Protein AF-A0A1V6RDS5-F1 (afdb_monomer_lite)

Secondary structure (DSSP, 8-state):
--HHHHHHIIIIIIHHHH-HHHHHHHHHHH--HHHHHHHHHHHHHHHHHHHHHHHHHTTT--SSSSTTS--HHHHHHHHHHHHHHHTT---TT-HHHHHHHHHHHTSHHHHHT-GGGSTTS-GGGS----

Structure (mmCIF, N/CA/C/O backbone):
data_AF-A0A1V6RDS5-F1
#
_entry.id   AF-A0A1V6RDS5-F1
#
loop_
_atom_site.group_PDB
_atom_site.id
_atom_site.type_symbol
_atom_site.label_atom_id
_atom_site.label_alt_id
_atom_site.label_comp_id
_atom_site.label_asym_id
_atom_site.label_entity_id
_atom_site.label_seq_id
_atom_site.pdbx_PDB_ins_code
_atom_site.Cartn_x
_atom_site.Cartn_y
_atom_site.Cartn_z
_atom_site.occupancy
_atom_site.B_iso_or_equiv
_atom_site.auth_seq_id
_atom_site.auth_comp_id
_atom_site.auth_asym_id
_atom_site.auth_atom_id
_atom_site.pdbx_PDB_model_num
ATOM 1 N N . MET A 1 1 ? -19.640 6.926 2.804 1.00 72.00 1 MET A N 1
ATOM 2 C CA . MET A 1 1 ? -18.449 6.197 2.333 1.00 72.00 1 MET A CA 1
ATOM 3 C C . MET A 1 1 ? -18.510 4.800 2.912 1.00 72.00 1 MET A C 1
ATOM 5 O O . MET A 1 1 ? -18.924 4.668 4.059 1.00 72.00 1 MET A O 1
ATOM 9 N N . GLN A 1 2 ? -18.207 3.779 2.122 1.00 85.38 2 GLN A N 1
ATOM 10 C CA . GLN A 1 2 ? -18.320 2.379 2.530 1.00 85.38 2 GLN A CA 1
ATOM 11 C C . GLN A 1 2 ? -16.966 1.684 2.395 1.00 85.38 2 GLN A C 1
ATOM 13 O O . GLN A 1 2 ? -16.145 2.087 1.576 1.00 85.38 2 GLN A O 1
ATOM 18 N N . VAL A 1 3 ? -16.775 0.580 3.123 1.00 93.56 3 VAL A N 1
ATOM 19 C CA . VAL A 1 3 ? -15.608 -0.316 2.983 1.00 93.56 3 VAL A CA 1
ATOM 20 C C . VAL A 1 3 ? -15.314 -0.632 1.509 1.00 93.56 3 VAL A C 1
ATOM 22 O O . VAL A 1 3 ? -14.160 -0.662 1.096 1.00 93.56 3 VAL A O 1
ATOM 25 N N . ARG A 1 4 ? -16.359 -0.794 0.687 1.00 95.94 4 ARG A N 1
ATOM 26 C CA . ARG A 1 4 ? -16.244 -1.068 -0.751 1.00 95.94 4 ARG A CA 1
ATOM 27 C C . ARG A 1 4 ? -15.479 0.006 -1.535 1.00 95.94 4 ARG A C 1
ATOM 29 O O . ARG A 1 4 ? -14.802 -0.340 -2.496 1.00 95.94 4 ARG A O 1
ATOM 36 N N . ASP A 1 5 ? -15.578 1.275 -1.149 1.00 94.50 5 ASP A N 1
ATOM 37 C CA . ASP A 1 5 ? -14.920 2.372 -1.870 1.00 94.50 5 ASP A CA 1
ATOM 38 C C . ASP A 1 5 ? -13.393 2.235 -1.745 1.00 94.50 5 ASP A C 1
ATOM 40 O O . ASP A 1 5 ? -12.682 2.218 -2.747 1.00 94.50 5 ASP A O 1
ATOM 44 N N . LEU A 1 6 ? -12.909 2.009 -0.518 1.00 95.81 6 LEU A N 1
ATOM 45 C CA . LEU A 1 6 ? -11.505 1.697 -0.228 1.00 95.81 6 LEU A CA 1
ATOM 46 C C . LEU A 1 6 ? -11.059 0.395 -0.899 1.00 95.81 6 LEU A C 1
ATOM 48 O O . LEU A 1 6 ? -9.937 0.301 -1.400 1.00 95.81 6 LEU A O 1
ATOM 52 N N . VAL A 1 7 ? -11.951 -0.601 -0.935 1.00 98.06 7 VAL A N 1
ATOM 53 C CA . VAL A 1 7 ? -11.667 -1.877 -1.593 1.00 98.06 7 VAL A CA 1
ATOM 54 C C . VAL A 1 7 ? -11.383 -1.690 -3.080 1.00 98.06 7 VAL A C 1
ATOM 56 O O . VAL A 1 7 ? -10.409 -2.238 -3.591 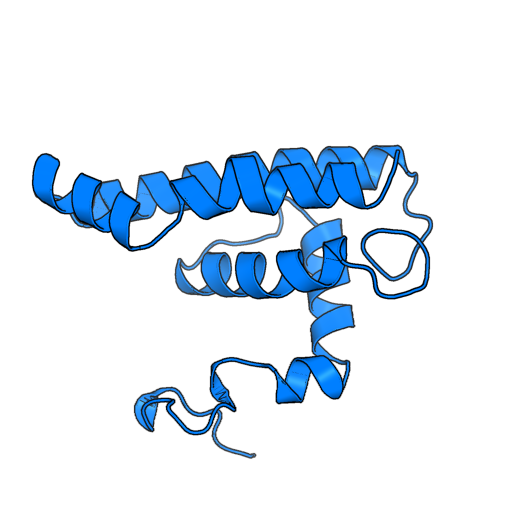1.00 98.06 7 VAL A O 1
ATOM 59 N N . ASN A 1 8 ? -12.199 -0.892 -3.766 1.00 97.88 8 ASN A N 1
ATOM 60 C CA . ASN A 1 8 ? -12.070 -0.680 -5.203 1.00 97.88 8 ASN A CA 1
ATOM 61 C C . ASN A 1 8 ? -10.780 0.062 -5.578 1.00 97.88 8 ASN A C 1
ATOM 63 O O . ASN A 1 8 ? -10.131 -0.345 -6.540 1.00 97.88 8 ASN A O 1
ATOM 67 N N . ILE A 1 9 ? -10.362 1.060 -4.790 1.00 98.00 9 ILE A N 1
ATOM 68 C CA . ILE A 1 9 ? -9.100 1.790 -5.025 1.00 98.00 9 ILE A CA 1
ATOM 69 C C . ILE A 1 9 ? -7.924 0.811 -5.127 1.00 98.00 9 ILE A C 1
ATOM 71 O O . ILE A 1 9 ? -7.109 0.874 -6.046 1.00 98.00 9 ILE A O 1
ATOM 75 N N . ILE A 1 10 ? -7.845 -0.145 -4.202 1.00 98.12 10 ILE A N 1
ATOM 76 C CA . ILE A 1 10 ? -6.743 -1.107 -4.190 1.00 98.12 10 ILE A CA 1
ATOM 77 C C . ILE A 1 10 ? -6.972 -2.221 -5.212 1.00 98.12 10 ILE A C 1
ATOM 79 O O . ILE A 1 10 ? -6.101 -2.485 -6.036 1.00 98.12 10 ILE A O 1
ATOM 83 N N . ALA A 1 11 ? -8.123 -2.891 -5.172 1.00 97.81 11 ALA A N 1
ATOM 84 C CA . ALA A 1 11 ? -8.347 -4.115 -5.937 1.00 97.81 11 ALA A CA 1
ATOM 85 C C . ALA A 1 11 ? -8.521 -3.879 -7.445 1.00 97.81 11 ALA A C 1
ATOM 87 O O . ALA A 1 11 ? -8.206 -4.770 -8.233 1.00 97.81 11 ALA A O 1
ATOM 88 N N . ILE A 1 12 ? -9.035 -2.713 -7.844 1.00 97.69 12 ILE A N 1
ATOM 89 C CA . ILE A 1 12 ? -9.360 -2.400 -9.241 1.00 97.69 12 ILE A CA 1
ATOM 90 C C . ILE A 1 12 ? -8.346 -1.426 -9.836 1.00 97.69 12 ILE A C 1
ATOM 92 O O . ILE A 1 12 ? -7.843 -1.678 -10.929 1.00 97.69 12 ILE A O 1
ATOM 96 N N . ASP A 1 13 ? -8.002 -0.360 -9.114 1.00 97.31 13 ASP A N 1
ATOM 97 C CA . ASP A 1 13 ? -7.193 0.718 -9.695 1.00 97.31 13 ASP A CA 1
ATOM 98 C C . ASP A 1 13 ? -5.687 0.522 -9.440 1.00 97.31 13 ASP A C 1
ATOM 100 O O . ASP A 1 13 ? -4.859 0.849 -10.293 1.00 97.31 13 ASP A O 1
ATOM 104 N N . THR A 1 14 ? -5.315 -0.085 -8.305 1.00 97.75 14 THR A N 1
ATOM 105 C CA . THR A 1 14 ? -3.903 -0.227 -7.894 1.00 97.75 14 THR A CA 1
ATOM 106 C C . THR A 1 14 ? -3.312 -1.595 -8.247 1.00 97.75 14 THR A C 1
ATOM 108 O O . THR A 1 14 ? -2.339 -1.698 -8.988 1.00 97.75 14 THR A O 1
ATOM 111 N N . GLN A 1 15 ? -3.881 -2.687 -7.735 1.00 96.19 15 GLN A N 1
ATOM 112 C CA . GLN A 1 15 ? -3.282 -4.021 -7.847 1.00 96.19 15 GLN A CA 1
ATOM 113 C C . GLN A 1 15 ? -3.131 -4.514 -9.298 1.00 96.19 15 GLN A C 1
ATOM 115 O O . GLN A 1 15 ? -2.096 -5.112 -9.616 1.00 96.19 15 GLN A O 1
ATOM 120 N N . PRO A 1 16 ? -4.090 -4.269 -10.216 1.00 97.00 16 PRO A N 1
ATOM 121 C CA . PRO A 1 16 ? -3.946 -4.726 -11.593 1.00 97.00 16 PRO A CA 1
ATOM 122 C C . PRO A 1 16 ? -2.773 -4.074 -12.329 1.00 97.00 16 PRO A C 1
ATOM 124 O O . PRO A 1 16 ? -2.146 -4.732 -13.162 1.00 97.00 16 PRO A O 1
ATOM 127 N N . THR A 1 17 ? -2.453 -2.816 -12.016 1.00 95.62 17 THR A N 1
ATOM 128 C CA . THR A 1 17 ? -1.349 -2.074 -12.643 1.00 95.62 17 THR A CA 1
ATOM 129 C C . THR A 1 17 ? 0.006 -2.442 -12.032 1.00 95.62 17 THR A C 1
ATOM 131 O O . THR A 1 17 ? 0.997 -2.520 -12.759 1.00 95.62 17 THR A O 1
ATOM 134 N N . THR A 1 18 ? 0.049 -2.782 -10.740 1.00 96.44 18 THR A N 1
ATOM 135 C CA . THR A 1 18 ? 1.270 -3.215 -10.032 1.00 96.44 18 THR A CA 1
ATOM 136 C C . THR A 1 18 ? 1.541 -4.721 -10.117 1.00 96.44 18 THR A C 1
ATOM 138 O O . THR A 1 18 ? 2.595 -5.200 -9.685 1.00 96.44 18 THR A O 1
ATOM 141 N N . ASN A 1 19 ? 0.627 -5.493 -10.712 1.00 96.44 19 ASN A N 1
ATOM 142 C CA . ASN A 1 19 ? 0.775 -6.933 -10.890 1.00 96.44 19 ASN A CA 1
ATOM 143 C C . ASN A 1 19 ? 2.090 -7.287 -11.609 1.00 96.44 19 ASN A C 1
ATOM 145 O O . ASN A 1 19 ? 2.387 -6.748 -12.678 1.00 96.44 19 ASN A O 1
ATOM 149 N N . SER A 1 20 ? 2.831 -8.277 -11.090 1.00 94.19 20 SER A N 1
ATOM 150 C CA . SER A 1 20 ? 4.113 -8.735 -11.654 1.00 94.19 20 SER A CA 1
ATOM 151 C C . SER A 1 20 ? 4.045 -9.036 -13.155 1.00 94.19 20 SER A C 1
ATOM 153 O O . SER A 1 20 ? 4.965 -8.716 -13.902 1.00 94.19 20 SER A O 1
ATOM 155 N N . ARG A 1 21 ? 2.928 -9.596 -13.637 1.00 97.12 21 ARG A N 1
ATOM 156 C CA . ARG A 1 21 ? 2.713 -9.866 -15.067 1.00 97.12 21 ARG A CA 1
ATOM 157 C C . ARG A 1 21 ? 2.710 -8.587 -15.905 1.00 97.12 21 ARG A C 1
ATOM 159 O O . ARG A 1 21 ? 3.163 -8.622 -17.045 1.00 97.12 21 ARG A O 1
ATOM 166 N N . ILE A 1 22 ? 2.167 -7.490 -15.383 1.00 96.75 22 ILE A N 1
ATOM 167 C CA . ILE A 1 22 ? 2.083 -6.205 -16.084 1.00 96.75 22 ILE A CA 1
ATOM 168 C C . ILE A 1 22 ? 3.428 -5.482 -16.043 1.00 96.75 22 ILE A C 1
ATOM 170 O O . ILE A 1 22 ? 3.944 -5.118 -17.099 1.00 96.75 22 ILE A O 1
ATOM 174 N N . VAL A 1 23 ? 4.060 -5.373 -14.874 1.00 95.56 23 VAL A N 1
ATOM 175 C CA . VAL A 1 23 ? 5.376 -4.717 -14.757 1.00 95.56 23 VAL A CA 1
ATOM 176 C C . VAL A 1 23 ? 6.460 -5.462 -15.553 1.00 95.56 23 VAL A C 1
ATOM 178 O O . VAL A 1 23 ? 7.252 -4.835 -16.254 1.00 95.56 23 VAL A O 1
ATOM 181 N N . HIS A 1 24 ? 6.435 -6.801 -15.597 1.00 96.12 24 HIS A N 1
ATOM 182 C CA . HIS A 1 24 ? 7.356 -7.572 -16.443 1.00 96.12 24 HIS A CA 1
ATOM 183 C C . HIS A 1 24 ? 7.119 -7.350 -17.944 1.00 96.12 24 HIS A C 1
ATOM 185 O O . HIS A 1 24 ? 8.072 -7.382 -18.723 1.00 96.12 24 HIS A O 1
ATOM 191 N N . ARG A 1 25 ? 5.872 -7.100 -18.374 1.00 97.06 25 ARG A N 1
ATOM 192 C CA . ARG A 1 25 ? 5.590 -6.721 -19.771 1.00 97.06 25 ARG A CA 1
ATOM 193 C C . ARG A 1 25 ? 6.197 -5.366 -20.109 1.00 97.06 25 ARG A C 1
ATOM 195 O O . ARG A 1 25 ? 6.727 -5.216 -21.203 1.00 97.06 25 ARG A O 1
ATOM 202 N N . VAL A 1 26 ? 6.173 -4.415 -19.177 1.00 96.44 26 VAL A N 1
ATOM 203 C CA . VAL A 1 26 ? 6.812 -3.103 -19.364 1.00 96.44 26 VAL A CA 1
ATOM 204 C C . VAL A 1 26 ? 8.314 -3.272 -19.546 1.00 96.44 26 VAL A C 1
ATOM 206 O O . VAL A 1 26 ? 8.855 -2.783 -20.534 1.00 96.44 26 VAL A O 1
ATOM 209 N N . LYS A 1 27 ? 8.970 -4.071 -18.696 1.00 96.19 27 LYS A N 1
ATOM 210 C CA . LYS A 1 27 ? 10.380 -4.432 -18.894 1.00 96.19 27 LYS A CA 1
ATOM 211 C C . LYS A 1 27 ? 10.632 -5.089 -20.254 1.00 96.19 27 LYS A C 1
ATOM 213 O O . LYS A 1 27 ? 11.605 -4.743 -20.912 1.00 96.19 27 LYS A O 1
ATOM 218 N N . ALA A 1 28 ? 9.780 -6.017 -20.690 1.00 96.94 28 ALA A N 1
ATOM 219 C CA . ALA A 1 28 ? 9.945 -6.693 -21.979 1.00 96.94 28 ALA A CA 1
ATOM 220 C C . ALA A 1 28 ? 9.818 -5.735 -23.179 1.00 96.94 28 ALA A C 1
ATOM 222 O O . ALA A 1 28 ? 10.551 -5.881 -24.151 1.00 96.94 28 ALA A O 1
ATOM 223 N N . ILE A 1 29 ? 8.917 -4.751 -23.105 1.00 97.44 29 ILE A N 1
ATOM 224 C CA . ILE A 1 29 ? 8.705 -3.749 -24.162 1.00 97.44 29 ILE A CA 1
ATOM 225 C C . ILE A 1 29 ? 9.822 -2.698 -24.168 1.00 97.44 29 ILE A C 1
ATOM 227 O O . ILE A 1 29 ? 10.256 -2.263 -25.231 1.00 97.44 29 ILE A O 1
ATOM 231 N N . ARG A 1 30 ? 10.274 -2.267 -22.987 1.00 96.62 30 ARG A N 1
ATOM 232 C CA . ARG A 1 30 ? 11.215 -1.148 -22.817 1.00 96.62 30 ARG A CA 1
ATOM 233 C C . ARG A 1 30 ? 12.678 -1.580 -22.740 1.00 96.62 30 ARG A C 1
ATOM 235 O O . ARG A 1 30 ? 13.564 -0.749 -22.884 1.00 96.62 30 ARG A O 1
ATOM 242 N N . GLY A 1 31 ? 12.941 -2.855 -22.460 1.00 94.75 31 GLY A N 1
ATOM 243 C CA . GLY A 1 31 ? 14.284 -3.384 -22.207 1.00 94.75 31 GLY A CA 1
ATOM 244 C C . GLY A 1 31 ? 14.904 -2.941 -20.874 1.00 94.75 31 GLY A C 1
ATOM 245 O O . GLY A 1 31 ? 16.038 -3.312 -20.584 1.00 94.75 31 GLY A O 1
ATOM 246 N N . SER A 1 32 ? 14.179 -2.180 -20.048 1.00 94.00 32 SER A N 1
ATOM 247 C CA . SER A 1 32 ? 14.683 -1.550 -18.823 1.00 94.00 32 SER A CA 1
ATOM 248 C C . SER A 1 32 ? 14.037 -2.155 -17.577 1.00 94.00 32 SER A C 1
ATOM 250 O O . SER A 1 32 ? 12.814 -2.278 -17.480 1.00 94.00 32 SER A O 1
ATOM 252 N N . SER A 1 33 ? 14.868 -2.545 -16.603 1.00 93.19 33 SER A N 1
ATOM 253 C CA . SER A 1 33 ? 14.374 -2.962 -15.282 1.00 93.19 33 SER A CA 1
ATOM 254 C C . SER A 1 33 ? 14.018 -1.765 -14.393 1.00 93.19 33 SER A C 1
ATOM 256 O O . SER A 1 33 ? 13.324 -1.954 -13.399 1.00 93.19 33 SER A O 1
ATOM 258 N N . GLU A 1 34 ? 14.477 -0.565 -14.744 1.00 95.81 34 GLU A N 1
ATOM 259 C CA . GLU A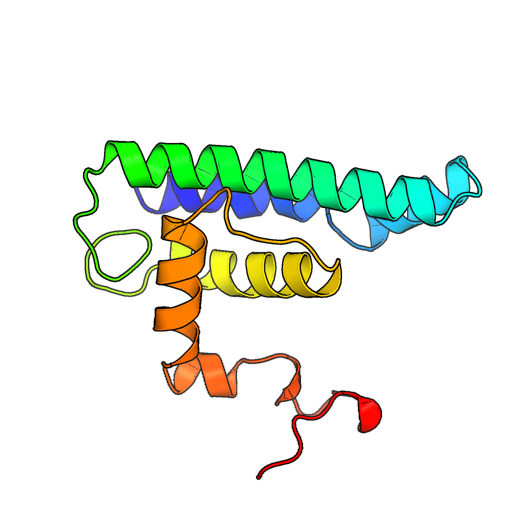 1 34 ? 14.176 0.675 -14.026 1.00 95.81 34 GLU A CA 1
ATOM 260 C C . GLU A 1 34 ? 12.757 1.137 -14.361 1.00 95.81 34 GLU A C 1
ATOM 262 O O . GLU A 1 34 ? 11.968 1.337 -13.444 1.00 95.81 34 GLU A O 1
ATOM 267 N N . ASP A 1 35 ? 12.375 1.131 -15.645 1.00 95.88 35 ASP A N 1
ATOM 268 C CA . ASP A 1 35 ? 11.038 1.537 -16.109 1.00 95.88 35 ASP A CA 1
ATOM 269 C C . ASP A 1 35 ? 9.919 0.711 -15.443 1.00 95.88 35 ASP A C 1
ATOM 271 O O . ASP A 1 35 ? 8.872 1.243 -15.081 1.00 95.88 35 ASP A O 1
ATOM 275 N N . GLN A 1 36 ? 10.122 -0.600 -15.244 1.00 95.12 36 GLN A N 1
ATOM 276 C CA . GLN A 1 36 ? 9.133 -1.438 -14.545 1.00 95.12 36 GLN A CA 1
ATOM 277 C C . GLN A 1 36 ? 9.015 -1.096 -13.048 1.00 95.12 36 GLN A C 1
ATOM 279 O O . GLN A 1 36 ? 7.927 -1.204 -12.486 1.00 95.12 36 GLN A O 1
ATOM 284 N N . ILE A 1 37 ? 10.121 -0.712 -12.397 1.00 95.94 37 ILE A N 1
ATOM 285 C CA . ILE A 1 37 ? 10.147 -0.353 -10.974 1.00 95.94 37 ILE A CA 1
ATOM 286 C C . ILE A 1 37 ? 9.500 1.017 -10.808 1.00 95.94 37 ILE A C 1
ATOM 288 O O . ILE A 1 37 ? 8.684 1.197 -9.909 1.00 95.94 37 ILE A O 1
ATOM 292 N N . GLU A 1 38 ? 9.838 1.962 -11.681 1.00 96.62 38 GLU A N 1
ATOM 293 C CA . GLU A 1 38 ? 9.263 3.301 -11.692 1.00 96.62 38 GLU A CA 1
ATOM 294 C C . GLU A 1 38 ? 7.750 3.252 -11.914 1.00 96.62 38 GLU A C 1
ATOM 296 O O . GLU A 1 38 ? 7.010 3.827 -11.119 1.00 96.62 38 GLU A O 1
ATOM 301 N N . LEU A 1 39 ? 7.272 2.474 -12.893 1.00 95.94 39 LEU A N 1
ATOM 302 C CA . LEU A 1 39 ? 5.836 2.279 -13.105 1.00 95.94 39 LEU A CA 1
ATOM 303 C C . LEU A 1 39 ? 5.138 1.730 -11.856 1.00 95.94 39 LEU A C 1
ATOM 305 O O . LEU A 1 39 ? 4.090 2.244 -11.470 1.00 95.94 39 LEU A O 1
ATOM 309 N N . ALA A 1 40 ? 5.703 0.694 -11.226 1.00 97.00 40 ALA A N 1
ATOM 310 C CA . ALA A 1 40 ? 5.123 0.117 -10.018 1.00 97.00 40 ALA A CA 1
ATOM 311 C C . ALA A 1 40 ? 5.030 1.164 -8.899 1.00 97.00 40 ALA A C 1
ATOM 313 O O . ALA A 1 40 ? 3.983 1.299 -8.271 1.00 97.00 40 ALA A O 1
ATOM 314 N N . LYS A 1 41 ? 6.104 1.936 -8.684 1.00 97.69 41 LYS A N 1
ATOM 315 C CA . LYS A 1 41 ? 6.151 2.984 -7.657 1.00 97.69 41 LYS A CA 1
ATOM 316 C C . LYS A 1 41 ? 5.128 4.088 -7.897 1.00 97.69 41 LYS A C 1
ATOM 318 O O . LYS A 1 41 ? 4.469 4.493 -6.946 1.00 97.69 41 LYS A O 1
ATOM 323 N N . LEU A 1 42 ? 4.986 4.547 -9.140 1.00 97.56 42 LEU A N 1
ATOM 324 C CA . LEU A 1 42 ? 3.983 5.547 -9.508 1.00 97.56 42 LEU A CA 1
ATOM 325 C C . LEU A 1 42 ? 2.565 5.016 -9.264 1.00 97.56 42 LEU A C 1
ATOM 327 O O . LEU A 1 42 ? 1.787 5.662 -8.575 1.00 97.56 42 LEU A O 1
ATOM 331 N N . ALA A 1 43 ? 2.268 3.794 -9.715 1.00 97.69 43 ALA A N 1
ATOM 332 C CA . ALA A 1 43 ? 0.955 3.183 -9.522 1.00 97.69 43 ALA A CA 1
ATOM 333 C C . ALA A 1 43 ? 0.593 2.981 -8.037 1.00 97.69 43 ALA A C 1
ATOM 335 O O . ALA A 1 43 ? -0.539 3.247 -7.632 1.00 97.69 43 ALA A O 1
ATOM 336 N N . PHE A 1 44 ? 1.547 2.555 -7.201 1.00 98.44 44 PHE A N 1
ATOM 337 C CA . PHE A 1 44 ? 1.336 2.501 -5.751 1.00 98.44 44 PHE A CA 1
ATOM 338 C C . PHE A 1 44 ? 1.121 3.889 -5.150 1.00 98.44 44 PHE A C 1
ATOM 340 O O . PHE A 1 44 ? 0.241 4.044 -4.308 1.00 98.44 44 PHE A O 1
ATOM 347 N N . ALA A 1 45 ? 1.910 4.888 -5.557 1.00 98.31 45 ALA A N 1
ATOM 348 C CA . ALA A 1 45 ? 1.776 6.245 -5.044 1.00 98.31 45 ALA A CA 1
ATOM 349 C C . ALA A 1 45 ? 0.388 6.822 -5.349 1.00 98.31 45 ALA A C 1
ATOM 351 O O . ALA A 1 45 ? -0.260 7.322 -4.432 1.00 98.31 45 ALA A O 1
ATOM 352 N N . ASP A 1 46 ? -0.099 6.663 -6.582 1.00 98.31 46 ASP A N 1
ATOM 353 C CA . ASP A 1 46 ? -1.431 7.111 -6.999 1.00 98.31 46 ASP A CA 1
ATOM 354 C C . ASP A 1 46 ? -2.534 6.432 -6.170 1.00 98.31 46 ASP A C 1
ATOM 356 O O . ASP A 1 46 ? -3.400 7.097 -5.592 1.00 98.31 46 ASP A O 1
ATOM 360 N N . GLY A 1 47 ? -2.469 5.101 -6.046 1.00 98.25 47 GLY A N 1
ATOM 361 C CA . GLY A 1 47 ? -3.427 4.318 -5.265 1.00 98.25 47 GLY A CA 1
ATOM 362 C C . GLY A 1 47 ? -3.434 4.686 -3.780 1.00 98.25 47 GLY A C 1
ATOM 363 O O . GLY A 1 47 ? -4.494 4.871 -3.178 1.00 98.25 47 GLY A O 1
ATOM 364 N N . PHE A 1 48 ? -2.253 4.845 -3.181 1.00 98.50 48 PHE A N 1
ATOM 365 C CA . PHE A 1 48 ? -2.118 5.208 -1.773 1.00 98.50 48 PHE A CA 1
ATOM 366 C C . PHE A 1 48 ? -2.543 6.647 -1.503 1.00 98.50 48 PHE A C 1
ATOM 368 O O . PHE A 1 48 ? -3.227 6.881 -0.513 1.00 98.50 48 PHE A O 1
ATOM 375 N N . GLN A 1 49 ? -2.231 7.604 -2.377 1.00 98.25 49 GLN A N 1
ATOM 376 C CA . GLN A 1 49 ? -2.722 8.978 -2.239 1.00 98.25 49 GLN A CA 1
ATOM 377 C C . GLN A 1 49 ? -4.250 9.036 -2.318 1.00 98.25 49 GLN A C 1
ATOM 379 O O . GLN A 1 49 ? -4.883 9.724 -1.512 1.00 98.25 49 GLN A O 1
ATOM 384 N N . ALA A 1 50 ? -4.860 8.280 -3.237 1.00 97.44 50 ALA A N 1
ATOM 385 C CA . ALA A 1 50 ? -6.311 8.174 -3.319 1.00 97.44 50 ALA A CA 1
ATOM 386 C C . ALA A 1 50 ? -6.900 7.595 -2.022 1.00 97.44 50 ALA A C 1
ATOM 388 O O . ALA A 1 50 ? -7.801 8.201 -1.438 1.00 97.44 50 ALA A O 1
ATOM 389 N N . TYR A 1 51 ? -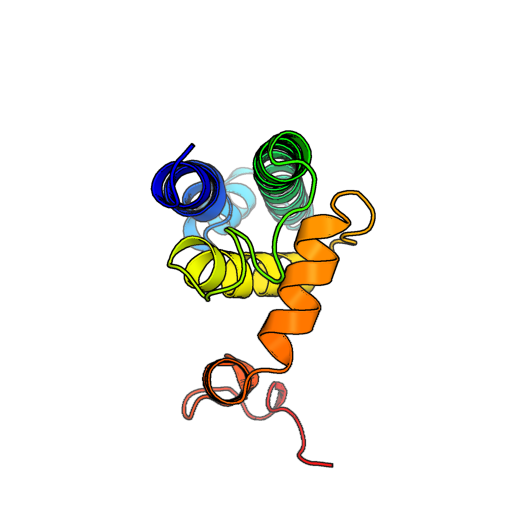6.353 6.482 -1.529 1.00 96.88 51 TYR A N 1
ATOM 390 C CA . TYR A 1 51 ? -6.795 5.829 -0.293 1.00 96.88 51 TYR A CA 1
ATOM 391 C C . TYR A 1 51 ? -6.617 6.732 0.940 1.00 96.88 51 TYR A C 1
ATOM 393 O O . TYR A 1 51 ? -7.549 6.912 1.720 1.00 96.88 51 TYR A O 1
ATOM 401 N N . GLU A 1 52 ? -5.461 7.378 1.089 1.00 96.00 52 GLU A N 1
ATOM 402 C CA . GLU A 1 52 ? -5.161 8.320 2.174 1.00 96.00 52 GLU A CA 1
ATOM 403 C C . GLU A 1 52 ? -6.122 9.514 2.156 1.00 96.00 52 GLU A C 1
ATOM 405 O O . GLU A 1 52 ? -6.649 9.905 3.196 1.00 96.00 52 GLU A O 1
ATOM 410 N N . SER A 1 53 ? -6.432 10.062 0.974 1.00 94.56 53 SER A N 1
ATOM 411 C CA . SER A 1 53 ? -7.393 11.167 0.846 1.00 94.56 53 SER A CA 1
ATOM 412 C C . SER A 1 53 ? -8.790 10.787 1.345 1.00 94.56 53 SER A C 1
ATOM 414 O O . SER A 1 53 ? -9.531 11.628 1.861 1.00 94.56 53 SER A O 1
ATOM 416 N N . VAL A 1 54 ? -9.150 9.513 1.191 1.00 93.19 54 VAL A N 1
ATOM 417 C CA . VAL A 1 54 ? -10.414 8.950 1.649 1.00 93.19 54 VAL A CA 1
ATOM 418 C C . VAL A 1 54 ? -10.396 8.780 3.173 1.00 93.19 54 VAL A C 1
ATOM 420 O O . VAL A 1 54 ? -11.355 9.191 3.825 1.00 93.19 54 VAL A O 1
ATOM 423 N N . LEU A 1 55 ? -9.288 8.298 3.750 1.00 92.50 55 LEU A N 1
ATOM 424 C CA . LEU A 1 55 ? -9.093 8.215 5.206 1.00 92.50 55 LEU A CA 1
ATOM 425 C C . LEU A 1 55 ? -9.145 9.596 5.884 1.00 92.50 55 LEU A C 1
ATOM 427 O O . LEU A 1 55 ? -9.839 9.774 6.883 1.00 92.50 55 LEU A O 1
ATOM 431 N N . VAL A 1 56 ? -8.463 10.601 5.321 1.00 90.69 56 VAL A N 1
ATOM 432 C CA . VAL A 1 56 ? -8.424 11.970 5.873 1.00 90.69 56 VAL A CA 1
ATOM 433 C C . VAL A 1 56 ? -9.817 12.601 5.908 1.00 90.69 56 VAL A C 1
ATOM 435 O O . VAL A 1 56 ? -10.178 13.257 6.886 1.00 90.69 56 VAL A O 1
ATOM 438 N N . LYS A 1 57 ? -10.639 12.374 4.876 1.00 86.00 57 LYS A N 1
ATOM 439 C CA . LYS A 1 57 ? -12.025 12.874 4.826 1.00 86.00 57 LYS A CA 1
ATOM 440 C C . LYS A 1 57 ? -12.921 12.287 5.920 1.00 86.00 57 LYS A C 1
ATOM 442 O O . LYS A 1 57 ? -13.950 12.886 6.218 1.00 86.00 57 LYS A O 1
ATOM 447 N N . GLN A 1 58 ? -12.547 11.154 6.515 1.00 77.00 58 GLN A N 1
ATOM 448 C CA . GLN A 1 58 ? -13.254 10.549 7.647 1.00 77.00 58 GLN A CA 1
ATOM 449 C C . GLN A 1 58 ? -12.760 11.031 9.020 1.00 77.00 58 GLN A C 1
ATOM 451 O O . GLN A 1 58 ? -13.136 10.453 10.033 1.00 77.00 58 GLN A O 1
ATOM 456 N N . ALA A 1 59 ? -11.948 12.092 9.074 1.00 56.00 59 ALA A N 1
ATOM 457 C CA . ALA A 1 59 ? -11.495 12.723 10.315 1.00 56.00 59 ALA A CA 1
ATOM 458 C C . ALA A 1 59 ? -10.819 11.766 11.323 1.00 56.00 59 ALA A C 1
ATOM 460 O O . ALA A 1 59 ? -10.912 11.974 12.528 1.00 56.00 59 ALA A O 1
ATOM 461 N N . GLY A 1 60 ? -10.100 10.741 10.847 1.00 56.38 60 GLY A N 1
ATOM 462 C CA . GLY A 1 60 ? -9.242 9.908 11.701 1.00 56.38 60 GLY A CA 1
ATOM 463 C C . GLY A 1 60 ? -9.973 9.077 12.762 1.00 56.38 60 GLY A C 1
ATOM 464 O O . GLY A 1 60 ? -9.327 8.572 13.679 1.00 56.38 60 GLY A O 1
ATOM 465 N N . GLU A 1 61 ? -11.294 8.921 12.657 1.00 66.81 61 GLU A N 1
ATOM 466 C CA . GLU A 1 61 ? -12.068 8.075 13.564 1.00 66.81 61 GLU A CA 1
ATOM 467 C C . GLU A 1 61 ? -11.868 6.603 13.189 1.00 66.81 61 GLU A C 1
ATOM 469 O O . GLU A 1 61 ? -12.548 6.048 12.325 1.00 66.81 61 GLU A O 1
ATOM 474 N N . GLY A 1 62 ? -10.882 5.969 13.821 1.00 78.31 62 GLY A N 1
ATOM 475 C CA . GLY A 1 62 ? -10.717 4.527 13.739 1.00 78.31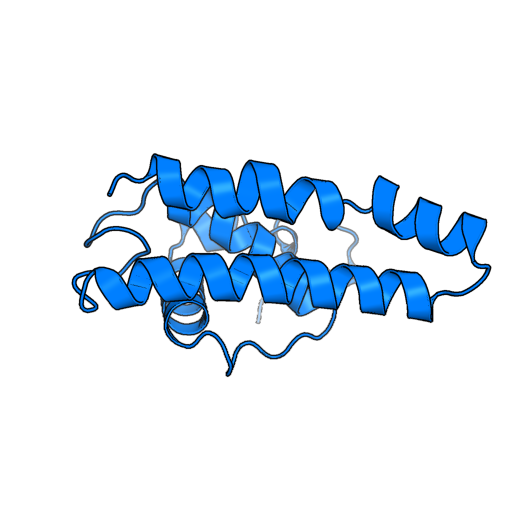 62 GLY A CA 1
ATOM 476 C C . GLY A 1 62 ? -9.286 4.037 13.881 1.00 78.31 62 GLY A C 1
ATOM 477 O O . GLY A 1 62 ? -8.316 4.599 13.361 1.00 78.31 62 GLY A O 1
ATOM 478 N N . THR A 1 63 ? -9.16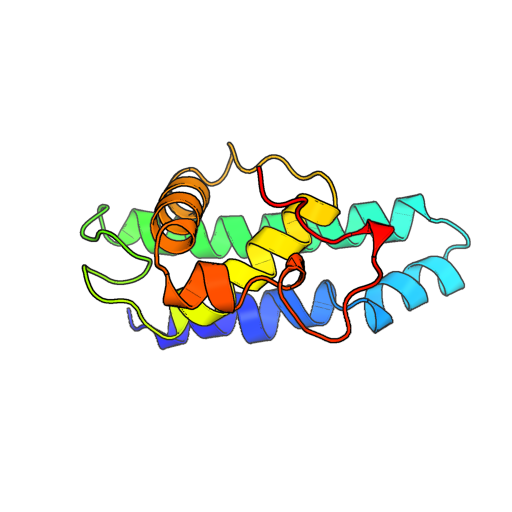8 2.911 14.564 1.00 91.50 63 THR A N 1
ATOM 479 C CA . THR A 1 63 ? -7.924 2.154 14.675 1.00 91.50 63 THR A CA 1
ATOM 480 C C . THR A 1 63 ? -7.464 1.622 13.310 1.00 91.50 63 THR A C 1
ATOM 482 O O . THR A 1 63 ? -6.262 1.648 13.027 1.00 91.50 63 THR A O 1
ATOM 485 N N . TYR A 1 64 ? -8.408 1.222 12.454 1.00 94.31 64 TYR A N 1
ATOM 486 C CA . TYR A 1 64 ? -8.191 0.573 11.155 1.00 94.31 64 TYR A CA 1
ATOM 487 C C . TYR A 1 64 ? -8.653 1.457 9.983 1.00 94.31 64 TYR A C 1
ATOM 489 O O . TYR A 1 64 ? -8.968 2.631 10.169 1.00 94.31 64 TYR A O 1
ATOM 497 N N . SER A 1 65 ? -8.709 0.911 8.765 1.00 93.56 65 SER A N 1
ATOM 498 C CA . SER A 1 65 ? -9.146 1.649 7.573 1.00 93.56 65 SER A CA 1
ATOM 499 C C . SER A 1 65 ? -10.608 2.096 7.598 1.00 93.56 65 SER A C 1
ATOM 501 O O . SER A 1 65 ? -10.977 3.002 6.852 1.00 93.56 65 SER A O 1
ATOM 503 N N . PHE A 1 66 ? -11.457 1.472 8.419 1.00 92.12 66 PHE A N 1
ATOM 504 C CA . PHE A 1 66 ? -12.847 1.887 8.601 1.00 92.12 66 PHE A CA 1
ATOM 505 C C . PHE A 1 66 ? -13.311 1.613 10.040 1.00 92.12 66 PHE A C 1
ATOM 507 O O . PHE A 1 66 ? -13.775 0.517 10.359 1.00 92.12 66 PHE A O 1
ATOM 514 N N . GLY A 1 67 ? -13.188 2.616 10.914 1.00 90.25 67 GLY A N 1
ATOM 515 C CA . GLY A 1 67 ? -13.534 2.504 12.333 1.00 90.25 67 GLY A CA 1
ATOM 516 C C . GLY A 1 67 ? -12.586 1.587 13.120 1.00 90.25 67 GLY A C 1
ATOM 517 O O . GLY A 1 67 ? -11.396 1.483 12.818 1.00 90.25 67 GLY A O 1
ATOM 518 N N . ASP A 1 68 ? -13.115 0.915 14.145 1.00 92.56 68 ASP A N 1
ATOM 519 C CA . ASP A 1 68 ? -12.327 0.135 15.117 1.00 92.56 68 ASP A CA 1
ATOM 520 C C . ASP A 1 68 ? -12.418 -1.385 14.933 1.00 92.56 68 ASP A C 1
ATOM 522 O O . ASP A 1 68 ? -12.009 -2.156 15.798 1.00 92.56 68 ASP A O 1
ATOM 526 N N . THR A 1 69 ? -12.948 -1.849 13.801 1.00 92.81 69 THR A N 1
ATOM 527 C CA . THR A 1 69 ? -12.998 -3.279 13.465 1.00 92.81 69 THR A CA 1
ATOM 528 C C . THR A 1 69 ? -12.327 -3.537 12.124 1.00 92.81 69 THR A C 1
ATOM 530 O O . THR A 1 69 ? -12.577 -2.822 11.158 1.00 92.81 69 THR A O 1
ATOM 533 N N . VAL A 1 70 ? -11.502 -4.587 12.063 1.00 96.00 70 VAL A N 1
ATOM 534 C CA . VAL A 1 70 ? -10.863 -5.036 10.820 1.00 96.00 70 VAL A CA 1
ATOM 535 C C . VAL A 1 70 ? -11.931 -5.351 9.775 1.00 96.00 70 VAL A C 1
ATOM 537 O O . VAL A 1 70 ? -12.888 -6.084 10.030 1.00 96.00 70 VAL A O 1
ATOM 540 N N . SER A 1 71 ? -11.744 -4.811 8.579 1.00 95.50 71 SER A N 1
ATOM 541 C CA . SER A 1 71 ? -12.659 -4.920 7.452 1.00 95.50 71 SER A CA 1
ATOM 542 C C . SER A 1 71 ? -11.952 -5.471 6.211 1.00 95.50 71 SER A C 1
ATOM 544 O O . SER A 1 71 ? -10.734 -5.648 6.178 1.00 95.50 71 SER A O 1
ATOM 546 N N . MET A 1 72 ? -12.707 -5.696 5.132 1.00 97.38 72 MET A N 1
ATOM 547 C CA . MET A 1 72 ? -12.115 -6.081 3.845 1.00 97.38 72 MET A CA 1
ATOM 548 C C . MET A 1 72 ? -11.124 -5.029 3.316 1.00 97.38 72 MET A C 1
ATOM 550 O O . MET A 1 72 ? -10.184 -5.382 2.611 1.00 97.38 72 MET A O 1
ATOM 554 N N . ALA A 1 73 ? -11.301 -3.751 3.671 1.00 96.88 73 ALA A N 1
ATOM 555 C CA . ALA A 1 73 ? -10.381 -2.694 3.261 1.00 96.88 73 ALA A CA 1
ATOM 556 C C . ALA A 1 73 ? -8.977 -2.899 3.855 1.00 96.88 73 ALA A C 1
ATOM 558 O O . ALA A 1 73 ? -7.994 -2.631 3.172 1.00 96.88 73 ALA A O 1
ATOM 559 N N . ASP A 1 74 ? -8.887 -3.423 5.077 1.00 97.44 74 ASP A N 1
ATOM 560 C CA . ASP A 1 74 ? -7.630 -3.734 5.764 1.00 97.44 74 ASP A CA 1
ATOM 561 C C . ASP A 1 74 ? -6.966 -4.984 5.179 1.00 97.44 74 ASP A C 1
ATOM 563 O O . ASP A 1 74 ? -5.769 -4.994 4.890 1.00 97.44 74 ASP A O 1
ATOM 567 N N . VAL A 1 75 ? -7.776 -6.024 4.942 1.00 97.56 75 VAL A N 1
ATOM 568 C CA . VAL A 1 75 ? -7.331 -7.320 4.406 1.00 97.56 75 VAL A CA 1
ATOM 569 C C . VAL A 1 75 ? -6.613 -7.159 3.069 1.00 97.56 75 VAL A C 1
ATOM 571 O O . VAL A 1 75 ? -5.615 -7.834 2.830 1.00 97.56 75 VAL A O 1
ATOM 574 N N . ILE A 1 76 ? -7.086 -6.262 2.201 1.00 97.38 76 ILE A N 1
ATOM 575 C CA . ILE A 1 76 ? -6.437 -6.016 0.907 1.00 97.38 76 ILE A CA 1
ATOM 576 C C . ILE A 1 76 ? -5.326 -4.959 0.983 1.00 97.38 76 ILE A C 1
ATOM 578 O O . ILE A 1 76 ? -4.419 -4.964 0.147 1.00 97.38 76 ILE A O 1
ATOM 582 N N . LEU A 1 77 ? -5.388 -4.040 1.954 1.00 97.81 77 LEU A N 1
ATOM 583 C CA . LEU A 1 77 ? -4.400 -2.974 2.101 1.00 97.81 77 LEU A CA 1
ATOM 584 C C . LEU A 1 77 ? -3.056 -3.558 2.534 1.00 97.81 77 LEU A C 1
ATOM 586 O O . LEU A 1 77 ? -2.038 -3.247 1.924 1.00 97.81 77 LEU A O 1
ATOM 590 N N . VAL A 1 78 ? -3.057 -4.447 3.531 1.00 98.12 78 VAL A N 1
ATOM 591 C CA . VAL A 1 78 ? -1.840 -5.054 4.099 1.00 98.12 78 VAL A CA 1
ATOM 592 C C . VAL A 1 78 ? -0.918 -5.677 3.043 1.00 98.12 78 VAL A C 1
ATOM 594 O O . VAL A 1 78 ? 0.234 -5.250 2.965 1.00 98.12 78 VAL A O 1
ATOM 597 N N . PRO A 1 79 ? -1.370 -6.619 2.191 1.00 97.19 79 PRO A N 1
ATOM 598 C CA . PRO A 1 79 ? -0.501 -7.206 1.174 1.00 97.19 79 PRO A CA 1
ATOM 599 C C . PRO A 1 79 ? -0.067 -6.190 0.109 1.00 97.19 79 PRO A C 1
ATOM 601 O O . PRO A 1 79 ? 1.029 -6.308 -0.435 1.00 97.19 79 PRO A O 1
ATOM 604 N N . THR A 1 80 ? -0.887 -5.174 -0.175 1.00 97.94 80 THR A N 1
ATOM 605 C CA . THR A 1 80 ? -0.538 -4.118 -1.139 1.00 97.94 80 THR A CA 1
ATOM 606 C C . THR A 1 80 ? 0.581 -3.227 -0.596 1.00 97.94 80 THR A C 1
ATOM 608 O O . THR A 1 80 ? 1.529 -2.915 -1.318 1.00 97.94 80 THR A O 1
ATOM 611 N N . VAL A 1 81 ? 0.522 -2.871 0.690 1.00 98.12 81 VAL A N 1
ATOM 612 C CA . VAL A 1 81 ? 1.588 -2.136 1.383 1.00 98.12 81 VAL A CA 1
ATOM 613 C C . VAL A 1 81 ? 2.855 -2.987 1.490 1.00 98.12 81 VAL A C 1
ATOM 615 O O . VAL A 1 81 ? 3.931 -2.504 1.143 1.00 98.12 81 VAL A O 1
ATOM 618 N N . ASP A 1 82 ? 2.743 -4.265 1.870 1.00 96.88 82 ASP A N 1
ATOM 619 C CA . ASP A 1 82 ? 3.887 -5.189 1.909 1.00 96.88 82 ASP A CA 1
ATOM 620 C C . ASP A 1 82 ? 4.570 -5.282 0.527 1.00 96.88 82 ASP A C 1
ATOM 622 O O . ASP A 1 82 ? 5.800 -5.263 0.434 1.00 96.88 82 ASP A O 1
ATOM 626 N N . GLN A 1 83 ? 3.794 -5.295 -0.563 1.00 96.06 83 GLN A N 1
ATOM 627 C CA . GLN A 1 83 ? 4.336 -5.273 -1.921 1.00 96.06 83 GLN A CA 1
ATOM 628 C C . GLN A 1 83 ? 5.067 -3.959 -2.236 1.00 96.06 83 GLN A C 1
ATOM 630 O O . GLN A 1 83 ? 6.177 -3.999 -2.764 1.00 96.06 83 GLN A O 1
ATOM 635 N N . ALA A 1 84 ? 4.502 -2.801 -1.891 1.00 97.25 84 ALA A N 1
ATOM 636 C CA . ALA A 1 84 ? 5.167 -1.510 -2.084 1.00 97.25 84 ALA A CA 1
ATOM 637 C C . ALA A 1 84 ? 6.494 -1.408 -1.302 1.00 97.25 84 ALA A C 1
ATOM 639 O O . ALA A 1 84 ? 7.492 -0.894 -1.819 1.00 97.25 84 ALA A O 1
ATOM 640 N N . LEU A 1 85 ? 6.547 -1.975 -0.091 1.00 95.81 85 LEU A N 1
ATOM 641 C CA . LEU A 1 85 ? 7.772 -2.066 0.709 1.00 95.81 85 LEU A CA 1
ATOM 642 C C . LEU A 1 85 ? 8.836 -2.954 0.040 1.00 95.81 85 LEU A C 1
ATOM 644 O O . LEU A 1 85 ? 10.020 -2.613 0.074 1.00 95.81 85 LEU A O 1
ATOM 648 N N . LEU A 1 86 ? 8.446 -4.033 -0.653 1.00 92.50 86 LEU A N 1
ATOM 649 C CA . LEU A 1 86 ? 9.376 -4.828 -1.474 1.00 92.50 86 LEU A CA 1
ATOM 650 C C . LEU A 1 86 ? 9.980 -4.016 -2.632 1.00 92.50 86 LEU A C 1
ATOM 652 O O . LEU A 1 86 ? 11.142 -4.223 -2.987 1.00 92.50 86 LEU A O 1
ATOM 656 N N . TYR A 1 87 ? 9.239 -3.043 -3.170 1.00 92.88 87 TYR A N 1
ATOM 657 C CA . TYR A 1 87 ? 9.747 -2.062 -4.139 1.00 92.88 87 TYR A CA 1
ATOM 658 C C . TYR A 1 87 ? 10.565 -0.925 -3.500 1.00 92.88 87 TYR A C 1
ATOM 660 O O . TYR A 1 87 ? 11.002 -0.009 -4.204 1.00 92.88 87 TYR A O 1
ATOM 668 N N . ARG A 1 88 ? 10.836 -0.992 -2.188 1.00 95.00 88 ARG A N 1
ATOM 669 C CA . ARG A 1 88 ? 11.585 0.014 -1.417 1.00 95.00 88 ARG A CA 1
ATOM 670 C C . ARG A 1 88 ? 10.949 1.403 -1.489 1.00 95.00 88 ARG A C 1
ATOM 672 O O . ARG A 1 88 ? 11.651 2.399 -1.673 1.00 95.00 88 ARG A O 1
ATOM 679 N N . MET A 1 89 ? 9.622 1.463 -1.438 1.00 96.75 89 MET A N 1
ATOM 680 C CA . MET A 1 89 ? 8.903 2.725 -1.286 1.00 96.75 89 MET A CA 1
ATOM 681 C C . MET A 1 89 ? 8.901 3.161 0.177 1.00 96.75 89 MET A C 1
ATOM 683 O O . MET A 1 89 ? 8.705 2.338 1.068 1.00 96.75 89 MET A O 1
ATOM 687 N N . ASP A 1 90 ? 9.092 4.457 0.402 1.00 95.50 90 ASP A N 1
ATOM 688 C CA . ASP A 1 90 ? 8.783 5.094 1.680 1.00 95.50 90 ASP A CA 1
ATOM 689 C C . ASP A 1 90 ? 7.292 5.455 1.714 1.00 95.50 90 ASP A C 1
ATOM 691 O O . ASP A 1 90 ? 6.719 5.785 0.681 1.00 95.50 90 ASP A O 1
ATOM 695 N N . LEU A 1 91 ? 6.668 5.378 2.884 1.00 97.06 91 LEU A N 1
ATOM 696 C CA . LEU A 1 91 ? 5.239 5.613 3.099 1.00 97.06 91 LEU A CA 1
ATOM 697 C C . LEU A 1 91 ? 4.965 6.913 3.868 1.00 97.06 91 LEU A C 1
ATOM 699 O O . LEU A 1 91 ? 3.829 7.155 4.265 1.00 97.06 91 LEU A O 1
ATOM 703 N N . ASP A 1 92 ? 5.974 7.761 4.082 1.00 96.94 92 ASP A N 1
ATOM 704 C CA . ASP A 1 92 ? 5.825 9.035 4.804 1.00 96.94 92 ASP A CA 1
ATOM 705 C C . ASP A 1 92 ? 4.814 10.001 4.159 1.00 96.94 92 ASP A C 1
ATOM 707 O O . ASP A 1 92 ? 4.242 10.849 4.842 1.00 96.94 92 ASP A O 1
ATOM 711 N N . PHE A 1 93 ? 4.523 9.838 2.863 1.00 96.88 93 PHE A N 1
ATOM 712 C CA . PHE A 1 93 ? 3.498 10.613 2.155 1.00 96.88 93 PHE A CA 1
ATOM 713 C C . PHE A 1 93 ? 2.054 10.137 2.420 1.00 96.88 93 PHE A C 1
ATOM 715 O O . PHE A 1 93 ? 1.112 10.811 2.005 1.00 96.88 93 PHE A O 1
ATOM 722 N N . VAL A 1 94 ? 1.873 9.000 3.104 1.00 97.31 94 VAL A N 1
ATOM 723 C CA . VAL A 1 94 ? 0.573 8.413 3.479 1.00 97.31 94 VAL A CA 1
ATOM 724 C C . VAL A 1 94 ? 0.576 7.938 4.941 1.00 97.31 94 VAL A C 1
ATOM 726 O O . VAL A 1 94 ? 0.566 6.736 5.234 1.00 97.31 94 VAL A O 1
ATOM 729 N N . PRO A 1 95 ? 0.637 8.880 5.902 1.00 95.94 95 PRO A N 1
ATOM 730 C CA . PRO A 1 95 ? 0.849 8.562 7.310 1.00 95.94 95 PRO A CA 1
ATOM 731 C C . PRO A 1 95 ? -0.266 7.710 7.933 1.00 95.94 95 PRO A C 1
ATOM 733 O O . PRO A 1 95 ? 0.033 6.895 8.810 1.00 95.94 95 PRO A O 1
ATOM 736 N N . ASN A 1 96 ? -1.528 7.834 7.499 1.00 95.62 96 ASN A N 1
ATOM 737 C CA . ASN A 1 96 ? -2.599 6.990 8.032 1.00 95.62 96 ASN A CA 1
ATOM 738 C C . ASN A 1 96 ? -2.477 5.550 7.537 1.00 95.62 96 ASN A C 1
ATOM 740 O O . ASN A 1 96 ? -2.569 4.637 8.356 1.00 95.62 96 ASN A O 1
ATOM 744 N N . ILE A 1 97 ? -2.191 5.332 6.248 1.00 97.12 97 ILE A N 1
ATOM 745 C CA . ILE A 1 97 ? -1.890 3.988 5.723 1.00 97.12 97 ILE A CA 1
ATOM 746 C C . ILE A 1 97 ? -0.715 3.364 6.482 1.00 97.12 97 ILE A C 1
ATOM 748 O O . ILE A 1 97 ? -0.818 2.223 6.933 1.00 97.12 97 ILE A O 1
ATOM 752 N N . LYS A 1 98 ? 0.376 4.117 6.684 1.00 97.31 98 LYS A N 1
ATOM 753 C CA . LYS A 1 98 ? 1.554 3.654 7.439 1.00 97.31 98 LYS A CA 1
ATOM 754 C C . LYS A 1 98 ? 1.189 3.253 8.874 1.00 97.31 98 LYS A C 1
ATOM 756 O O . LYS A 1 98 ? 1.604 2.192 9.341 1.00 97.31 98 LYS A O 1
ATOM 761 N N . ARG A 1 99 ? 0.384 4.067 9.568 1.00 96.56 99 ARG A N 1
ATOM 762 C CA . ARG A 1 99 ? -0.111 3.775 10.924 1.00 96.56 99 ARG A CA 1
ATOM 763 C C . ARG A 1 99 ? -0.987 2.521 10.952 1.00 96.56 99 ARG A C 1
ATOM 765 O O . ARG A 1 99 ? -0.755 1.648 11.782 1.00 96.56 99 ARG A O 1
ATOM 772 N N . ILE A 1 100 ? -1.983 2.442 10.071 1.00 96.44 100 ILE A N 1
ATOM 773 C CA . ILE A 1 100 ? -2.942 1.331 10.003 1.00 96.44 100 ILE A CA 1
ATOM 774 C C . ILE A 1 100 ? -2.214 0.022 9.705 1.00 96.44 100 ILE A C 1
ATOM 776 O O . ILE A 1 100 ? -2.439 -0.968 10.395 1.00 96.44 100 ILE A O 1
ATOM 780 N N . HIS A 1 101 ? -1.299 0.025 8.731 1.00 97.69 101 HIS A N 1
ATOM 781 C CA . HIS A 1 101 ? -0.471 -1.137 8.414 1.00 97.69 101 HIS A CA 1
ATOM 782 C C . HIS A 1 101 ? 0.315 -1.609 9.637 1.00 97.69 101 HIS A C 1
ATOM 784 O O . HIS A 1 101 ? 0.201 -2.775 9.997 1.00 97.69 101 HIS A O 1
ATOM 790 N N . SER A 1 102 ? 1.013 -0.707 10.333 1.00 96.56 102 SER A N 1
ATOM 791 C CA . SER A 1 102 ? 1.762 -1.043 11.551 1.00 96.56 102 SER A CA 1
ATOM 792 C C . SER A 1 102 ? 0.881 -1.713 12.614 1.00 96.56 102 SER A C 1
ATOM 794 O O . SER A 1 102 ? 1.214 -2.786 13.110 1.00 96.56 102 SER A O 1
ATOM 796 N N . VAL A 1 103 ? -0.298 -1.144 12.897 1.00 96.81 103 VAL A N 1
ATOM 797 C CA . VAL A 1 103 ? -1.255 -1.718 13.859 1.00 96.81 103 VAL A CA 1
ATOM 798 C C . VAL A 1 103 ? -1.751 -3.098 13.410 1.00 96.81 103 VAL A C 1
ATOM 800 O O . VAL A 1 103 ? -1.807 -4.029 14.209 1.00 96.81 103 VAL A O 1
ATOM 803 N N . LEU A 1 104 ? -2.081 -3.258 12.127 1.00 97.38 104 LEU A N 1
ATOM 804 C CA . LEU A 1 104 ? -2.542 -4.527 11.563 1.00 97.38 104 LEU A CA 1
ATOM 805 C C . LEU A 1 104 ? -1.463 -5.615 11.627 1.00 97.38 104 LEU A C 1
ATOM 807 O O . LEU A 1 104 ? -1.781 -6.769 11.917 1.00 97.38 104 LEU A O 1
ATOM 811 N N . LYS A 1 105 ? -0.187 -5.270 11.409 1.00 96.25 105 LYS A N 1
ATOM 812 C CA . LYS A 1 105 ? 0.932 -6.224 11.491 1.00 96.25 105 LYS A CA 1
ATOM 813 C C . LYS A 1 105 ? 1.178 -6.751 12.907 1.00 96.25 105 LYS A C 1
ATOM 815 O O . LYS A 1 105 ? 1.855 -7.768 13.037 1.00 96.25 105 LYS A O 1
ATOM 820 N N . GLU A 1 106 ? 0.595 -6.142 13.941 1.00 96.75 106 GLU A N 1
ATOM 821 C CA . GLU A 1 106 ? 0.648 -6.673 15.305 1.00 96.75 106 GLU A CA 1
ATOM 822 C C . GLU A 1 106 ? -0.380 -7.772 15.592 1.00 96.75 106 GLU A C 1
ATOM 824 O O . GLU A 1 106 ? -0.208 -8.531 16.549 1.00 96.75 106 GLU A O 1
ATOM 829 N N . LEU A 1 107 ? -1.413 -7.917 14.760 1.00 97.06 107 LEU A N 1
ATOM 830 C CA . LEU A 1 107 ? -2.435 -8.943 14.946 1.00 97.06 107 LEU A CA 1
ATOM 831 C C . LEU A 1 107 ? -1.879 -10.334 14.623 1.00 97.06 107 LEU A C 1
ATOM 833 O O . LEU A 1 107 ? -1.375 -10.567 13.525 1.00 97.06 107 LEU A O 1
ATOM 837 N N . GLU A 1 108 ? -2.067 -11.293 15.532 1.00 97.12 108 GLU A N 1
ATOM 838 C CA . GLU A 1 108 ? -1.592 -12.677 15.358 1.00 97.12 108 GLU A CA 1
ATOM 839 C C . GLU A 1 108 ? -2.090 -13.321 14.057 1.00 97.12 108 GLU A C 1
ATOM 841 O O . GLU A 1 108 ? -1.332 -13.994 13.361 1.00 97.12 108 GLU A O 1
ATOM 846 N N . ALA A 1 109 ? -3.337 -13.043 13.661 1.00 96.50 109 ALA A N 1
ATOM 847 C CA . ALA A 1 109 ? -3.888 -13.526 12.396 1.00 96.50 109 ALA A CA 1
ATOM 848 C C . ALA A 1 109 ? -3.103 -13.014 11.171 1.00 96.50 109 ALA A C 1
ATOM 850 O O . ALA A 1 109 ? -2.900 -13.761 10.216 1.00 96.50 109 ALA A O 1
ATOM 851 N N . LEU A 1 110 ? -2.628 -11.763 11.198 1.00 95.75 110 LEU A N 1
ATOM 852 C CA . LEU A 1 110 ? -1.859 -11.174 10.098 1.00 95.75 110 LEU A CA 1
ATOM 853 C C . LEU A 1 110 ? -0.361 -11.478 10.178 1.00 95.75 110 LEU A C 1
ATOM 855 O O . LEU A 1 110 ? 0.286 -11.567 9.136 1.00 95.75 110 LEU A O 1
ATOM 859 N N . LYS A 1 111 ? 0.182 -11.717 11.376 1.00 95.38 111 LYS A N 1
ATOM 860 C CA . LYS A 1 111 ? 1.515 -12.314 11.552 1.00 95.38 111 LYS A CA 1
ATOM 861 C C . LYS A 1 111 ? 1.556 -13.715 10.944 1.00 95.38 111 LYS A C 1
ATOM 863 O O . LYS A 1 111 ? 2.455 -14.016 10.162 1.00 95.38 111 LYS A O 1
ATOM 868 N N . ALA A 1 112 ? 0.556 -14.548 11.230 1.00 95.25 112 ALA A N 1
ATOM 869 C CA . ALA A 1 112 ? 0.438 -15.886 10.654 1.00 95.25 112 ALA A CA 1
ATOM 870 C C . ALA A 1 112 ? 0.226 -15.861 9.128 1.00 95.25 112 ALA A C 1
ATOM 872 O O . ALA A 1 112 ? 0.746 -16.726 8.427 1.00 95.25 112 ALA A O 1
ATOM 873 N N . ALA A 1 113 ? -0.497 -14.863 8.606 1.00 95.62 113 ALA A N 1
ATOM 874 C CA . ALA A 1 113 ? -0.746 -14.694 7.171 1.00 95.62 113 ALA A CA 1
ATOM 875 C C . ALA A 1 113 ? 0.401 -14.008 6.399 1.00 95.62 113 ALA A C 1
ATOM 877 O O . ALA A 1 113 ? 0.312 -13.865 5.179 1.00 95.62 113 ALA A O 1
ATOM 878 N N . ASP A 1 114 ? 1.475 -13.571 7.067 1.00 93.81 114 ASP A N 1
ATOM 879 C CA . ASP A 1 114 ? 2.625 -12.960 6.398 1.00 93.81 114 ASP A CA 1
ATOM 880 C C . ASP A 1 114 ? 3.243 -13.938 5.390 1.00 93.81 114 ASP A C 1
ATOM 882 O O . ASP A 1 114 ? 3.475 -15.109 5.702 1.00 93.81 114 ASP A O 1
ATOM 886 N N . TRP A 1 115 ? 3.546 -13.456 4.182 1.00 91.75 115 TRP A N 1
ATOM 887 C CA . TRP A 1 115 ? 4.109 -14.271 3.102 1.00 91.75 115 TRP A CA 1
ATOM 888 C C . TRP A 1 115 ? 5.419 -14.975 3.501 1.00 91.75 115 TRP A C 1
ATOM 890 O O . TRP A 1 115 ? 5.729 -16.042 2.976 1.00 91.75 115 TRP A O 1
ATOM 900 N N . ARG A 1 116 ? 6.168 -14.424 4.465 1.00 91.12 116 ARG A N 1
ATOM 901 C CA . ARG A 1 116 ? 7.422 -15.004 4.973 1.00 91.12 116 ARG A CA 1
ATOM 902 C C . ARG A 1 116 ? 7.224 -16.181 5.929 1.00 91.12 116 ARG A C 1
ATOM 904 O O . ARG A 1 116 ? 8.183 -16.902 6.192 1.00 91.12 116 ARG A O 1
ATOM 911 N N . ASN A 1 117 ? 6.005 -16.372 6.430 1.00 92.56 117 ASN A N 1
ATOM 912 C CA . ASN A 1 117 ? 5.637 -17.431 7.372 1.00 92.56 117 ASN A CA 1
ATOM 913 C C . ASN A 1 117 ? 4.893 -18.597 6.697 1.00 92.56 117 ASN A C 1
ATOM 915 O O . ASN A 1 117 ? 4.473 -19.533 7.374 1.00 92.56 117 ASN A O 1
ATOM 919 N N . GLN A 1 118 ? 4.728 -18.561 5.371 1.00 92.88 118 GLN A N 1
ATOM 920 C CA . GLN A 1 118 ? 4.021 -19.606 4.628 1.00 92.88 118 GLN A CA 1
ATOM 921 C C . GLN A 1 118 ? 4.918 -20.821 4.353 1.00 92.88 118 GLN A C 1
ATOM 923 O O . GLN A 1 118 ? 6.140 -20.712 4.270 1.00 92.88 118 GLN A O 1
ATOM 928 N N . GLY A 1 119 ? 4.323 -22.009 4.213 1.00 92.44 119 GLY A N 1
ATOM 929 C CA . GLY A 1 119 ? 5.074 -23.265 4.074 1.00 92.44 119 GLY A CA 1
ATOM 930 C C . GLY A 1 119 ? 5.899 -23.380 2.785 1.00 92.44 119 GLY A C 1
ATOM 931 O O . GLY A 1 119 ? 6.914 -24.074 2.773 1.00 92.44 119 GLY A O 1
ATOM 932 N N . ASP A 1 120 ? 5.490 -22.683 1.727 1.00 92.69 120 ASP A N 1
ATOM 933 C CA . ASP A 1 120 ? 6.091 -22.677 0.389 1.00 92.69 120 ASP A CA 1
ATOM 934 C C . ASP A 1 120 ? 7.180 -21.608 0.199 1.00 92.69 120 ASP A C 1
ATOM 936 O O . ASP A 1 120 ? 7.811 -21.534 -0.860 1.00 92.69 120 ASP A O 1
ATOM 940 N N . ILE A 1 121 ? 7.436 -20.788 1.221 1.00 90.50 121 ILE A N 1
ATOM 941 C CA . ILE A 1 121 ? 8.439 -19.734 1.134 1.00 90.50 121 ILE A CA 1
ATOM 942 C C . ILE A 1 121 ? 9.858 -20.305 0.999 1.00 90.50 121 ILE A C 1
ATOM 944 O O . ILE A 1 121 ? 10.251 -21.255 1.681 1.00 90.50 121 ILE A O 1
ATOM 948 N N . GLN A 1 122 ? 10.670 -19.682 0.140 1.00 86.00 122 GLN A N 1
ATOM 949 C CA . GLN A 1 122 ? 12.090 -20.020 0.041 1.00 86.00 122 GLN A CA 1
ATOM 950 C C . GLN A 1 122 ? 12.810 -19.664 1.345 1.00 86.00 122 GLN A C 1
ATOM 952 O O . GLN A 1 122 ? 12.647 -18.559 1.856 1.00 86.00 122 GLN A O 1
ATOM 957 N N . GLU A 1 123 ? 13.685 -20.553 1.820 1.00 82.69 123 GLU A N 1
ATOM 958 C CA . GLU A 1 123 ? 14.384 -20.413 3.108 1.00 82.69 123 GLU A CA 1
ATOM 959 C C . GLU A 1 123 ? 15.087 -19.055 3.279 1.00 82.69 123 GLU A C 1
ATOM 961 O O . GLU A 1 123 ? 15.017 -18.441 4.336 1.00 82.69 123 GLU A O 1
ATOM 966 N N . LYS A 1 124 ? 15.676 -18.514 2.204 1.00 83.81 124 LYS A N 1
ATOM 967 C CA . LYS A 1 124 ? 16.356 -17.204 2.210 1.00 83.81 124 LYS A CA 1
ATOM 968 C C . LYS A 1 124 ? 15.451 -16.008 2.550 1.00 83.81 124 LYS A C 1
ATOM 970 O O . LYS A 1 124 ? 15.962 -14.920 2.790 1.00 83.81 124 LYS A O 1
ATOM 975 N N . PHE A 1 125 ? 14.133 -16.185 2.487 1.00 78.69 125 PHE A N 1
ATOM 976 C CA . PHE A 1 125 ? 13.136 -15.159 2.785 1.00 78.69 125 PHE A CA 1
ATOM 977 C C . PHE A 1 125 ? 12.367 -15.427 4.083 1.00 78.69 125 PHE A C 1
ATOM 979 O O . PHE A 1 125 ? 11.543 -14.595 4.462 1.00 78.69 125 PHE A O 1
ATOM 986 N N . ARG A 1 126 ? 12.617 -16.552 4.770 1.00 75.06 126 ARG A N 1
ATOM 987 C CA . ARG A 1 126 ? 11.990 -16.818 6.067 1.00 75.06 126 ARG A CA 1
ATOM 988 C C . ARG A 1 126 ? 12.457 -15.800 7.095 1.00 75.06 126 ARG A C 1
ATOM 990 O O . ARG A 1 126 ? 13.640 -15.465 7.162 1.00 75.06 126 ARG A O 1
ATOM 997 N N . ILE A 1 127 ? 11.520 -15.329 7.915 1.00 66.19 127 ILE A N 1
ATOM 998 C CA . ILE A 1 127 ? 11.872 -14.611 9.139 1.00 66.19 127 ILE A CA 1
ATOM 999 C C . ILE A 1 127 ? 12.587 -15.633 10.022 1.00 66.19 127 ILE A C 1
ATOM 1001 O O . ILE A 1 127 ? 11.987 -16.632 10.415 1.00 66.19 127 ILE A O 1
ATOM 1005 N N . GLN A 1 128 ? 13.875 -15.421 10.296 1.00 50.00 128 GLN A N 1
ATOM 1006 C CA . GLN A 1 128 ? 14.544 -16.193 11.337 1.00 50.00 128 GLN A CA 1
ATOM 1007 C C . GLN A 1 128 ? 13.834 -15.860 12.648 1.00 50.00 128 GLN A C 1
ATOM 1009 O O . GLN A 1 128 ? 13.782 -14.692 13.035 1.00 50.00 128 GLN A O 1
ATOM 1014 N N . ALA A 1 129 ? 13.226 -16.865 13.2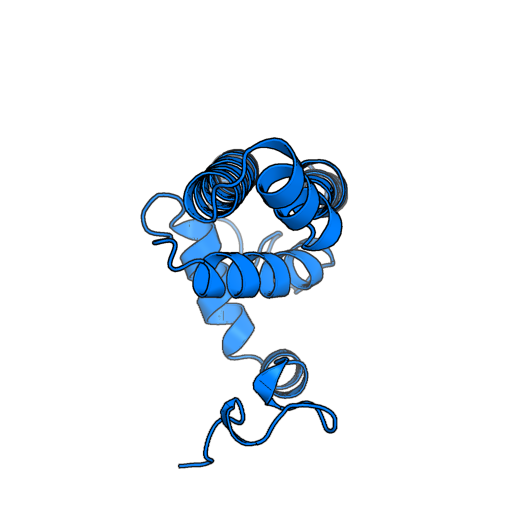80 1.00 43.44 129 ALA A N 1
ATOM 1015 C CA . ALA A 1 129 ? 12.712 -16.710 14.631 1.00 43.44 129 ALA A CA 1
ATOM 1016 C C . ALA A 1 129 ? 13.886 -16.273 15.518 1.00 43.44 129 ALA A C 1
ATOM 1018 O O . ALA A 1 129 ? 14.916 -16.952 15.538 1.00 43.44 129 ALA A O 1
ATOM 1019 N N . ALA A 1 130 ? 13.750 -15.101 16.141 1.00 35.00 130 ALA A N 1
ATOM 1020 C CA . ALA A 1 130 ? 14.691 -14.610 17.141 1.00 35.00 130 ALA A CA 1
ATOM 1021 C C . ALA A 1 130 ? 14.678 -15.511 18.382 1.00 35.00 130 ALA A C 1
ATOM 1023 O O . ALA A 1 130 ? 13.582 -16.017 18.723 1.00 35.00 130 ALA A O 1
#

InterPro domains:
  IPR010987 Glutathione S-transferase, C-terminal-like [PS50405] (1-130)
  IPR036282 Glutathione S-transferase, C-terminal domain superfamily [SSF47616] (3-115)

Organism: NCBI:txid29845

pLDDT: mean 92.41, std 10.71, range [35.0, 98.5]

Foldseek 3Di:
DDLVVLVCLQVPQQPVQLPPVNLVVQCVVVVDPVRSLVSNLVSLVVSLVVLLVVCVVVVVQDLASPHDDDDPSLVRLQVSVVSSVVSVDDCPVRVVSVNRNVSQCPDPVVVCVPPLNDPPDDPVSHDDDD

Radius of gyration: 15.54 Å; chains: 1; bounding box: 35×36×41 Å

Sequence (130 aa):
MQVRDLVNIIAIDTQPTTNSRIVHRVKAIRGSSEDQIELAKLAFADGFQAYESVLVKQAGEGTYSFGDTVSMADVILVPTVDQALLYRMDLDFVPNIKRIHSVLKELEALKAADWRNQGDIQEKFRIQAA